Protein AF-A0A6V8ELA1-F1 (afdb_monomer_lite)

Radius of gyration: 17.24 Å; chains: 1; bounding box: 38×27×51 Å

pLDDT: mean 74.1, std 7.96, range [46.41, 86.0]

Sequence (121 aa):
MAMDTKDMMNEMGAAFAVTWLVMGYTVWTGEAMASETALVGIGMSGIMGVAALGVAWMAFAGAHILPPVTFMHMMTGELDDTDAWMANGLKLAMQIVGGLLALLMMAELNDNGVTYSESMG

Secondary structure (DSSP, 8-state):
----HHHHHHHHHHHHHHHHHHH-EEEESSSTTTS-EEEES--TTSHHHHHHHHHHHHHSTT---SHHHHHHHHHHS-TT-HHHHHHHHHHHHHHHHHHHHHHHHHHHS-TT--BHHHHT-

Structure (mmCIF, N/CA/C/O backbone):
data_AF-A0A6V8ELA1-F1
#
_entry.id   AF-A0A6V8ELA1-F1
#
loop_
_atom_site.group_PDB
_atom_site.id
_atom_site.type_symbol
_atom_site.label_atom_id
_atom_site.label_alt_id
_atom_site.label_comp_id
_atom_site.label_asym_id
_atom_site.label_entity_id
_atom_site.label_seq_id
_atom_site.pdbx_PDB_ins_code
_atom_site.Cartn_x
_atom_site.Cartn_y
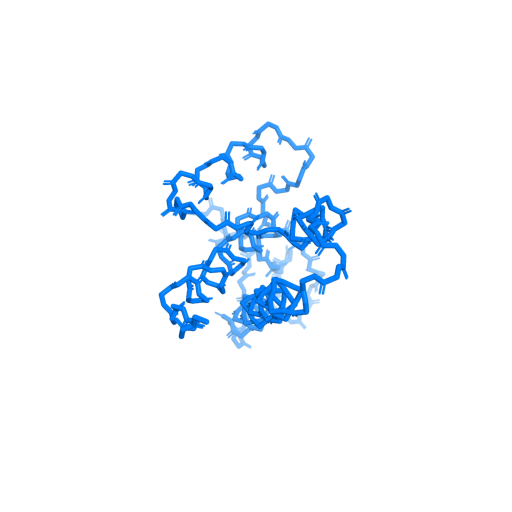_atom_site.Cartn_z
_atom_site.occupancy
_atom_site.B_iso_or_equiv
_atom_site.auth_seq_id
_atom_site.auth_comp_id
_atom_site.auth_asym_id
_atom_site.auth_atom_id
_atom_site.pdbx_PDB_model_num
ATOM 1 N N . MET A 1 1 ? -22.417 2.541 14.926 1.00 46.41 1 MET A N 1
ATOM 2 C CA . MET A 1 1 ? -22.237 3.749 14.077 1.00 46.41 1 MET A CA 1
ATOM 3 C C . MET A 1 1 ? -22.321 3.296 12.622 1.00 46.41 1 MET A C 1
ATOM 5 O O . MET A 1 1 ? -21.753 2.254 12.327 1.00 46.41 1 MET A O 1
ATOM 9 N N . ALA A 1 2 ? -23.072 3.966 11.739 1.00 51.06 2 ALA A N 1
ATOM 10 C CA . ALA A 1 2 ? -23.127 3.559 10.331 1.00 51.06 2 ALA A CA 1
ATOM 11 C C . ALA A 1 2 ? -21.745 3.790 9.709 1.00 51.06 2 ALA A C 1
ATOM 13 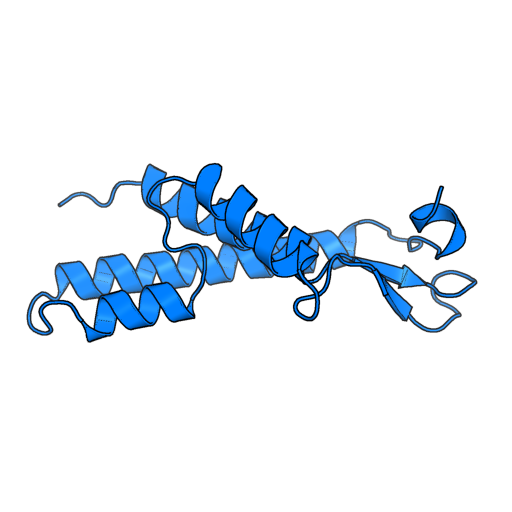O O . ALA A 1 2 ? -21.304 4.925 9.575 1.00 51.06 2 ALA A O 1
ATOM 14 N N . MET A 1 3 ? -21.049 2.696 9.440 1.00 60.97 3 MET A N 1
ATOM 15 C CA . MET A 1 3 ? -19.732 2.630 8.823 1.00 60.97 3 MET A CA 1
ATOM 16 C C . MET A 1 3 ? -19.630 3.573 7.617 1.00 60.97 3 MET A C 1
ATOM 18 O O . MET A 1 3 ? -20.377 3.421 6.648 1.00 60.97 3 MET A O 1
ATOM 22 N N . ASP A 1 4 ? -18.740 4.566 7.699 1.00 72.06 4 ASP A N 1
ATOM 23 C CA . ASP A 1 4 ? -18.596 5.576 6.654 1.00 72.06 4 ASP A CA 1
ATOM 24 C C . ASP A 1 4 ? -17.975 4.926 5.414 1.00 72.06 4 ASP A C 1
ATOM 26 O O . ASP A 1 4 ? -16.802 4.554 5.378 1.00 72.06 4 ASP A O 1
ATOM 30 N N . THR A 1 5 ? -18.790 4.756 4.377 1.00 72.31 5 THR A N 1
ATOM 31 C CA . THR A 1 5 ? -18.378 4.182 3.092 1.00 72.31 5 THR A CA 1
ATOM 32 C C . THR A 1 5 ? -17.197 4.942 2.477 1.00 72.31 5 THR A C 1
ATOM 34 O O . THR A 1 5 ? -16.419 4.350 1.728 1.00 72.31 5 THR A O 1
ATOM 37 N N . LYS A 1 6 ? -17.011 6.227 2.817 1.00 76.38 6 LYS A N 1
ATOM 38 C CA . LYS A 1 6 ? -15.846 7.002 2.367 1.00 76.38 6 LYS A CA 1
ATOM 39 C C . LYS A 1 6 ? -14.539 6.474 2.948 1.00 76.38 6 LYS A C 1
ATOM 41 O O . LYS A 1 6 ? -13.563 6.365 2.212 1.00 76.38 6 LYS A O 1
ATOM 46 N N . ASP A 1 7 ? -14.532 6.083 4.218 1.00 77.56 7 ASP A N 1
ATOM 47 C CA . ASP A 1 7 ? -13.338 5.536 4.862 1.00 77.56 7 ASP A CA 1
ATOM 48 C C . ASP A 1 7 ? -12.946 4.207 4.215 1.00 77.56 7 ASP A C 1
ATOM 50 O O . ASP A 1 7 ? -11.782 3.983 3.900 1.00 77.56 7 ASP A O 1
ATOM 54 N N . MET A 1 8 ? -13.928 3.356 3.909 1.00 79.12 8 MET A N 1
ATOM 55 C CA . MET A 1 8 ? -13.690 2.095 3.199 1.00 79.12 8 MET A CA 1
ATOM 56 C C . MET A 1 8 ? -13.099 2.301 1.800 1.00 79.12 8 MET A C 1
ATOM 58 O O . MET A 1 8 ? -12.179 1.585 1.401 1.00 79.12 8 MET A O 1
ATOM 62 N N . MET A 1 9 ? -13.622 3.276 1.054 1.00 80.69 9 MET A N 1
ATOM 63 C CA . MET A 1 9 ? -13.107 3.610 -0.274 1.00 80.69 9 MET A CA 1
ATOM 64 C C . MET A 1 9 ? -11.683 4.163 -0.206 1.00 80.69 9 MET A C 1
ATOM 66 O O . MET A 1 9 ? -10.864 3.828 -1.062 1.00 80.69 9 MET A O 1
ATOM 70 N N . ASN A 1 10 ? -11.374 4.952 0.824 1.00 84.94 10 ASN A N 1
ATOM 71 C CA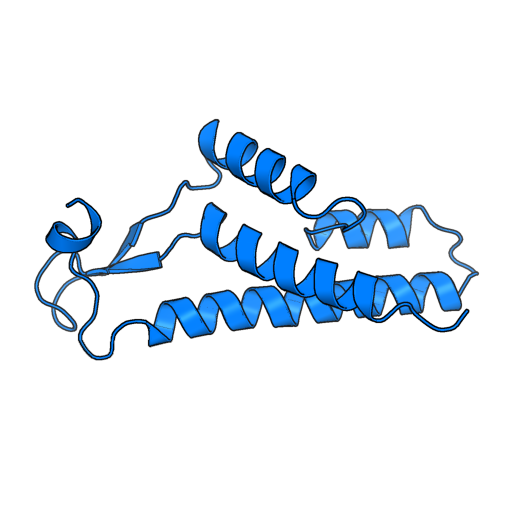 . ASN A 1 10 ? -10.025 5.454 1.051 1.00 84.94 10 ASN A CA 1
ATOM 72 C C . ASN A 1 10 ? -9.044 4.315 1.363 1.00 84.94 10 ASN A C 1
ATOM 74 O O . ASN A 1 10 ? -7.957 4.302 0.797 1.00 84.94 10 ASN A O 1
ATOM 78 N N . GLU A 1 11 ? -9.423 3.322 2.175 1.00 83.31 11 GLU A N 1
ATOM 79 C CA . GLU A 1 11 ? -8.570 2.152 2.449 1.00 83.31 11 GLU A CA 1
ATOM 80 C C . GLU A 1 11 ? -8.311 1.304 1.194 1.00 83.31 11 GLU A C 1
ATOM 82 O O . GLU A 1 11 ? -7.185 0.864 0.961 1.00 83.31 11 GLU A O 1
ATOM 87 N N . MET A 1 12 ? -9.336 1.105 0.358 1.00 83.88 12 MET A N 1
ATOM 88 C CA . MET A 1 12 ? -9.211 0.365 -0.902 1.00 83.88 12 MET A CA 1
ATOM 89 C C . MET A 1 12 ? -8.317 1.102 -1.910 1.00 83.88 12 MET A C 1
ATOM 91 O O . MET A 1 12 ? -7.397 0.508 -2.473 1.00 83.88 12 MET A O 1
ATOM 95 N N . GLY A 1 13 ? -8.564 2.396 -2.132 1.00 82.31 13 GLY A N 1
ATOM 96 C CA . GLY A 1 13 ? -7.796 3.212 -3.075 1.00 82.31 13 GLY A CA 1
ATOM 97 C C . GLY A 1 13 ? -6.351 3.434 -2.627 1.00 82.31 13 GLY A C 1
ATOM 98 O O . GLY A 1 13 ? -5.436 3.406 -3.451 1.00 82.31 13 GLY A O 1
ATOM 99 N N . ALA A 1 14 ? -6.129 3.580 -1.320 1.00 82.06 14 ALA A N 1
ATOM 100 C CA . ALA A 1 14 ? -4.791 3.702 -0.766 1.00 82.06 14 ALA A CA 1
ATOM 101 C C . ALA A 1 14 ? -4.000 2.401 -0.895 1.00 82.06 14 ALA A C 1
ATOM 103 O O . ALA A 1 14 ? -2.854 2.442 -1.335 1.00 82.06 14 ALA A O 1
ATOM 104 N N . ALA A 1 15 ? -4.607 1.251 -0.581 1.00 82.56 15 ALA A N 1
ATOM 105 C CA . ALA A 1 15 ? -3.954 -0.043 -0.763 1.00 82.56 15 ALA A CA 1
ATOM 106 C C . ALA A 1 15 ? -3.610 -0.291 -2.237 1.00 82.56 15 ALA A C 1
ATOM 108 O O . ALA A 1 15 ? -2.496 -0.708 -2.538 1.00 82.56 15 ALA A O 1
ATOM 109 N N . PHE A 1 16 ? -4.515 0.058 -3.155 1.00 84.00 16 PHE A N 1
ATOM 110 C CA . PHE A 1 16 ? -4.262 -0.003 -4.593 1.00 84.00 16 PHE A CA 1
ATOM 111 C C . PHE A 1 16 ? -3.047 0.847 -5.002 1.00 84.00 16 PHE A C 1
ATOM 113 O O . PHE A 1 16 ? -2.112 0.353 -5.636 1.00 84.00 16 PHE A O 1
ATOM 120 N N . ALA A 1 17 ? -3.029 2.121 -4.597 1.00 81.19 17 ALA A N 1
ATOM 121 C CA . ALA A 1 17 ? -1.952 3.048 -4.931 1.00 81.19 17 ALA A CA 1
ATOM 122 C C . ALA A 1 17 ? -0.611 2.620 -4.316 1.00 81.19 17 ALA A C 1
ATOM 124 O O . ALA A 1 17 ? 0.417 2.675 -4.986 1.00 81.19 17 ALA A O 1
ATOM 125 N N . VAL A 1 18 ? -0.614 2.156 -3.063 1.00 79.38 18 VAL A N 1
ATOM 126 C CA . VAL A 1 18 ? 0.584 1.653 -2.378 1.00 79.38 18 VAL A CA 1
ATOM 127 C C . VAL A 1 18 ? 1.114 0.403 -3.069 1.00 79.38 18 VAL A C 1
ATOM 129 O O . VAL A 1 18 ? 2.313 0.335 -3.332 1.00 79.38 18 VAL A O 1
ATOM 132 N N . THR A 1 19 ? 0.252 -0.554 -3.423 1.00 77.06 19 THR A N 1
ATOM 133 C CA . THR A 1 19 ? 0.664 -1.741 -4.182 1.00 77.06 19 THR A CA 1
ATOM 134 C C . THR A 1 19 ? 1.321 -1.338 -5.500 1.00 77.06 19 THR A C 1
ATOM 136 O O . THR A 1 19 ? 2.380 -1.869 -5.826 1.00 77.06 19 THR A O 1
ATOM 139 N N . TRP A 1 20 ? 0.785 -0.339 -6.205 1.00 74.50 20 TRP A N 1
ATOM 140 C CA . TRP A 1 20 ? 1.366 0.134 -7.463 1.00 74.50 20 TRP A CA 1
ATOM 141 C C . TRP A 1 20 ? 2.674 0.896 -7.319 1.00 74.50 20 TRP A C 1
ATOM 143 O O . TRP A 1 20 ? 3.628 0.624 -8.044 1.00 74.50 20 TRP A O 1
ATOM 153 N N . LEU A 1 21 ? 2.762 1.794 -6.347 1.00 74.69 21 LEU A N 1
ATOM 154 C CA . LEU A 1 21 ? 3.982 2.551 -6.089 1.00 74.69 21 LEU A CA 1
ATOM 155 C C . LEU A 1 21 ? 5.124 1.648 -5.606 1.00 74.69 21 LEU A C 1
ATOM 157 O O . LEU A 1 21 ? 6.277 1.851 -5.986 1.00 74.69 21 LEU A O 1
ATOM 161 N N . VAL A 1 22 ? 4.810 0.657 -4.770 1.00 71.69 22 VAL A N 1
ATOM 162 C CA . VAL A 1 22 ? 5.808 -0.184 -4.105 1.00 71.69 22 VAL A CA 1
ATOM 163 C C . VAL A 1 22 ? 6.235 -1.370 -4.963 1.00 71.69 22 VAL A C 1
ATOM 165 O O . VAL A 1 22 ? 7.437 -1.575 -5.145 1.00 71.69 22 VAL A O 1
ATOM 168 N N . MET A 1 23 ? 5.277 -2.153 -5.466 1.00 68.38 23 MET A N 1
ATOM 169 C CA . MET A 1 23 ? 5.586 -3.336 -6.272 1.00 68.38 23 MET A CA 1
ATOM 170 C C . MET A 1 23 ? 5.915 -2.953 -7.713 1.00 68.38 23 MET A C 1
ATOM 172 O O . MET A 1 23 ? 6.713 -3.632 -8.347 1.00 68.38 23 MET A O 1
ATOM 176 N N . GLY A 1 24 ? 5.384 -1.837 -8.216 1.00 67.06 24 GLY A N 1
ATOM 177 C CA . GLY A 1 24 ? 5.557 -1.471 -9.615 1.00 67.06 24 GLY A CA 1
ATOM 178 C C . GLY A 1 24 ? 4.817 -2.423 -10.548 1.00 67.06 24 GLY A C 1
ATOM 179 O O . GLY A 1 24 ? 3.832 -3.037 -10.153 1.00 67.06 24 GLY A O 1
ATOM 180 N N . TYR A 1 25 ? 5.273 -2.533 -11.789 1.00 65.56 25 TYR A N 1
ATOM 181 C CA . TYR A 1 25 ? 4.700 -3.423 -12.797 1.00 65.56 25 TYR A CA 1
ATOM 182 C C . TYR A 1 25 ? 5.774 -4.356 -13.358 1.00 65.56 25 TYR A C 1
ATOM 184 O O . TYR A 1 25 ? 6.966 -4.042 -13.359 1.00 65.56 25 TYR A O 1
ATOM 192 N N . THR A 1 26 ? 5.362 -5.540 -13.803 1.00 65.31 26 THR A N 1
ATOM 193 C CA . THR A 1 26 ? 6.261 -6.501 -14.449 1.00 65.31 26 THR A CA 1
ATOM 194 C C . THR A 1 26 ? 6.426 -6.154 -15.922 1.00 65.31 26 THR A C 1
ATOM 196 O O . THR A 1 26 ? 5.436 -5.967 -16.628 1.00 65.31 26 THR A O 1
ATOM 199 N N . VAL A 1 27 ? 7.670 -6.106 -16.387 1.00 73.69 27 VAL A N 1
ATOM 200 C CA . VAL A 1 27 ? 8.036 -5.854 -17.786 1.00 73.69 27 VAL A CA 1
ATOM 201 C C . VAL A 1 27 ? 8.808 -7.030 -18.354 1.00 73.69 27 VAL A C 1
ATOM 203 O O . VAL A 1 27 ? 9.505 -7.735 -17.626 1.00 73.69 27 VAL A O 1
ATOM 206 N N . TRP A 1 28 ? 8.732 -7.223 -19.663 1.00 79.50 28 TRP A N 1
ATOM 207 C CA . TRP A 1 28 ? 9.551 -8.203 -20.369 1.00 79.50 28 TRP A CA 1
ATOM 208 C C . TRP A 1 28 ? 10.956 -7.641 -20.594 1.00 79.50 28 TRP A C 1
ATOM 210 O O . TRP A 1 28 ? 11.116 -6.499 -21.028 1.00 79.50 28 TRP A O 1
ATOM 220 N N . THR A 1 29 ? 11.992 -8.427 -20.298 1.00 82.38 29 THR A N 1
ATOM 221 C CA . THR A 1 29 ? 13.398 -8.032 -20.511 1.00 82.38 29 THR A CA 1
ATOM 222 C C . THR A 1 29 ? 13.799 -8.009 -21.990 1.00 82.38 29 THR A C 1
ATOM 224 O O . THR A 1 29 ? 14.842 -7.454 -22.333 1.00 82.38 29 THR A O 1
ATOM 227 N N . GLY A 1 30 ? 12.969 -8.581 -22.863 1.00 79.62 30 GLY A N 1
ATOM 228 C CA . GLY A 1 30 ? 13.134 -8.624 -24.310 1.00 79.62 30 GLY A CA 1
ATOM 229 C C . GLY A 1 30 ? 11.782 -8.756 -25.011 1.00 79.62 30 GLY A C 1
ATOM 230 O O . GLY A 1 30 ? 10.850 -8.019 -24.698 1.00 79.62 30 GLY A O 1
ATOM 231 N N . GLU A 1 31 ? 11.678 -9.678 -25.973 1.00 80.25 31 GLU A N 1
ATOM 232 C CA . GLU A 1 31 ? 10.431 -9.917 -26.706 1.00 80.25 31 GLU A CA 1
ATOM 233 C C . GLU A 1 31 ? 9.300 -10.356 -25.770 1.00 80.25 31 GLU A C 1
ATOM 235 O O . GLU A 1 31 ? 9.446 -11.273 -24.953 1.00 80.25 31 GLU A O 1
ATOM 240 N N . ALA A 1 32 ? 8.152 -9.699 -25.909 1.00 79.94 32 ALA A N 1
ATOM 241 C CA . ALA A 1 32 ? 7.001 -9.980 -25.080 1.00 79.94 32 ALA A CA 1
ATOM 242 C C . ALA A 1 32 ? 6.534 -11.431 -25.201 1.00 79.94 32 ALA A C 1
ATOM 244 O O . ALA A 1 32 ? 6.505 -12.000 -26.291 1.00 79.94 32 ALA A O 1
ATOM 245 N N . MET A 1 33 ? 6.146 -12.017 -24.065 1.00 74.94 33 MET A N 1
ATOM 246 C CA . MET A 1 33 ? 5.682 -13.407 -23.960 1.00 74.94 33 MET A CA 1
ATOM 247 C C . MET A 1 33 ? 6.731 -14.463 -24.367 1.00 74.94 33 MET A C 1
ATOM 249 O O . MET A 1 33 ? 6.404 -15.648 -24.437 1.00 74.94 33 MET A O 1
ATOM 253 N N . ALA A 1 34 ? 7.984 -14.057 -24.610 1.00 79.69 34 ALA A N 1
ATOM 254 C CA . ALA A 1 34 ? 9.084 -14.930 -25.026 1.00 79.69 34 ALA A CA 1
ATOM 255 C C . ALA A 1 34 ? 10.368 -14.757 -24.189 1.00 79.69 34 ALA A C 1
ATOM 257 O O . ALA A 1 34 ? 11.203 -15.662 -24.168 1.00 79.69 34 ALA A O 1
ATOM 258 N N . SER A 1 35 ? 10.540 -13.626 -23.496 1.00 80.31 35 SER A N 1
ATOM 259 C CA . SER A 1 35 ? 11.691 -13.359 -22.623 1.00 80.31 35 SER A CA 1
ATOM 260 C C . SER A 1 35 ? 11.389 -13.603 -21.141 1.00 80.31 35 SER A C 1
ATOM 262 O O . SER A 1 35 ? 10.274 -13.924 -20.758 1.00 80.31 35 SER A O 1
ATOM 264 N N . GLU A 1 36 ? 12.374 -13.406 -20.265 1.00 81.94 36 GLU A N 1
ATOM 265 C CA . GLU A 1 36 ? 12.119 -13.332 -18.822 1.00 81.94 36 GLU A CA 1
ATOM 266 C C . GLU A 1 36 ? 11.390 -12.024 -18.461 1.00 81.94 36 GLU A C 1
ATOM 268 O O . GLU A 1 36 ? 11.394 -11.056 -19.231 1.00 81.94 36 GLU A O 1
ATOM 273 N N . THR A 1 37 ? 10.769 -11.985 -17.281 1.00 74.00 37 THR A N 1
ATOM 274 C CA . THR A 1 37 ? 10.117 -10.787 -16.735 1.00 74.00 37 THR A CA 1
ATOM 275 C C . THR A 1 37 ? 10.964 -10.158 -15.630 1.00 74.00 37 THR A C 1
ATOM 277 O O . THR A 1 37 ? 11.450 -10.868 -14.751 1.00 74.00 37 THR A O 1
ATOM 280 N N . ALA A 1 38 ? 11.079 -8.832 -15.619 1.00 71.88 38 ALA A N 1
ATOM 281 C CA . ALA A 1 38 ? 11.676 -8.048 -14.542 1.00 71.88 38 ALA A CA 1
ATOM 282 C C . ALA A 1 38 ? 10.616 -7.173 -13.856 1.00 71.88 38 ALA A C 1
ATOM 284 O O . ALA A 1 38 ? 9.682 -6.694 -14.493 1.00 71.88 38 ALA A O 1
ATOM 285 N N . LEU A 1 39 ? 10.759 -6.949 -12.550 1.00 70.94 39 LEU A N 1
ATOM 286 C CA . LEU A 1 39 ? 9.894 -6.041 -11.798 1.00 70.94 39 LEU A CA 1
ATOM 287 C C . LEU A 1 39 ? 10.444 -4.611 -11.895 1.00 70.94 39 LEU A C 1
ATOM 289 O O . LEU A 1 39 ? 11.562 -4.357 -11.446 1.00 70.94 39 LEU A O 1
ATOM 293 N N . VAL A 1 40 ? 9.665 -3.684 -12.454 1.00 71.88 40 VAL A N 1
ATOM 294 C CA . VAL A 1 40 ? 9.993 -2.253 -12.508 1.00 71.88 40 VAL A CA 1
ATOM 295 C C . VAL A 1 40 ? 9.077 -1.513 -11.544 1.00 71.88 40 VAL A C 1
ATOM 297 O O . VAL A 1 40 ? 7.900 -1.287 -11.811 1.00 71.88 40 VAL A O 1
ATOM 300 N N . GLY A 1 41 ? 9.635 -1.132 -10.399 1.00 70.44 41 GLY A N 1
ATOM 301 C CA . GLY A 1 41 ? 8.954 -0.390 -9.345 1.00 70.44 41 GLY A CA 1
ATOM 302 C C . GLY A 1 41 ? 9.944 0.408 -8.511 1.00 70.44 41 GLY A C 1
ATOM 303 O O . GLY A 1 41 ? 11.157 0.248 -8.645 1.00 70.44 41 GLY A O 1
ATOM 304 N N . ILE A 1 42 ? 9.429 1.261 -7.624 1.00 69.88 42 ILE A N 1
ATOM 305 C CA . ILE A 1 42 ? 10.275 2.033 -6.704 1.00 69.88 42 ILE A CA 1
ATOM 306 C C . ILE A 1 42 ? 11.019 1.089 -5.740 1.00 69.88 42 ILE A C 1
ATOM 308 O O . ILE A 1 42 ? 12.132 1.394 -5.306 1.00 69.88 42 ILE A O 1
ATOM 312 N N . GLY A 1 43 ? 10.424 -0.078 -5.456 1.00 63.38 43 GLY A N 1
ATOM 313 C CA . GLY A 1 43 ? 10.965 -1.094 -4.564 1.00 63.38 43 GLY A CA 1
ATOM 314 C C . GLY A 1 43 ? 10.930 -0.654 -3.097 1.00 63.38 43 GLY A C 1
ATOM 315 O O . GLY A 1 43 ? 11.089 0.518 -2.759 1.00 63.38 43 GLY A O 1
ATOM 316 N N . MET A 1 44 ? 10.745 -1.603 -2.174 1.00 63.62 44 MET A N 1
ATOM 317 C CA . MET A 1 44 ? 10.740 -1.287 -0.733 1.00 63.62 44 MET A CA 1
ATOM 318 C C . MET A 1 44 ? 12.133 -1.001 -0.152 1.00 63.62 44 MET A C 1
ATOM 320 O O . MET A 1 44 ? 12.237 -0.525 0.974 1.00 63.62 44 MET A O 1
ATOM 324 N N . SER A 1 45 ? 13.211 -1.320 -0.873 1.00 61.84 45 SER A N 1
ATOM 325 C CA . SER A 1 45 ? 14.577 -1.326 -0.330 1.00 61.84 45 SER A CA 1
ATOM 326 C C . SER A 1 45 ? 15.273 0.040 -0.328 1.00 61.84 45 SER A C 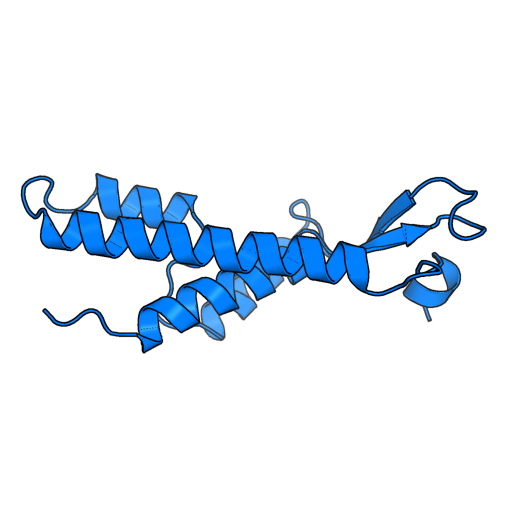1
ATOM 328 O O . SER A 1 45 ? 16.380 0.148 0.196 1.00 61.84 45 SER A O 1
ATOM 330 N N . GLY A 1 46 ? 14.666 1.075 -0.919 1.00 66.50 46 GLY A N 1
ATOM 331 C CA . GLY A 1 46 ? 15.266 2.404 -1.067 1.00 66.50 46 GLY A CA 1
ATOM 332 C C . GLY A 1 46 ? 14.498 3.517 -0.354 1.00 66.50 46 GLY A C 1
ATOM 333 O O . GLY A 1 46 ? 13.309 3.397 -0.066 1.00 66.50 46 GLY A O 1
ATOM 334 N N . ILE A 1 47 ? 15.167 4.659 -0.145 1.00 74.94 47 ILE A N 1
ATOM 335 C CA . ILE A 1 47 ? 14.550 5.882 0.408 1.00 74.94 47 ILE A CA 1
ATOM 336 C C . ILE A 1 47 ? 13.327 6.333 -0.402 1.00 74.94 47 ILE A C 1
ATOM 338 O O . ILE A 1 47 ? 12.376 6.877 0.152 1.00 74.94 47 ILE A O 1
ATOM 342 N N . MET A 1 48 ? 13.324 6.043 -1.705 1.00 70.56 48 MET A N 1
ATOM 343 C CA . MET A 1 48 ? 12.207 6.347 -2.590 1.00 70.56 48 MET A CA 1
ATOM 344 C C . MET A 1 48 ? 10.956 5.528 -2.253 1.00 70.56 48 MET A C 1
ATOM 346 O O . MET A 1 48 ? 9.858 6.065 -2.354 1.00 70.56 48 MET A O 1
ATOM 350 N N . GLY A 1 49 ? 11.095 4.281 -1.786 1.00 71.38 49 GLY A N 1
ATOM 351 C CA . GLY A 1 49 ? 9.959 3.467 -1.340 1.00 71.38 49 GLY A CA 1
ATOM 352 C C . GLY A 1 49 ? 9.301 4.061 -0.095 1.00 71.38 49 GLY A C 1
ATOM 353 O O . GLY A 1 49 ? 8.080 4.161 -0.014 1.00 71.38 49 GLY A O 1
ATOM 354 N N . VAL A 1 50 ? 10.115 4.567 0.836 1.00 71.69 50 VAL A N 1
ATOM 355 C CA . VAL A 1 50 ? 9.634 5.279 2.031 1.00 71.69 50 VAL A CA 1
ATOM 356 C C . VAL A 1 50 ? 8.976 6.610 1.657 1.00 71.69 50 VAL A C 1
ATOM 358 O O . VAL A 1 50 ? 7.914 6.936 2.183 1.00 71.69 50 VAL A O 1
ATOM 361 N N . ALA A 1 51 ? 9.561 7.365 0.723 1.00 76.00 51 ALA A N 1
ATOM 362 C CA . ALA A 1 51 ? 8.979 8.615 0.239 1.00 76.00 51 ALA A CA 1
ATOM 363 C C . ALA A 1 51 ? 7.633 8.385 -0.471 1.00 76.00 51 ALA A C 1
ATOM 365 O O . ALA A 1 51 ? 6.685 9.127 -0.226 1.00 76.00 51 ALA A O 1
ATOM 366 N N . ALA A 1 52 ? 7.521 7.336 -1.291 1.00 74.06 52 ALA A N 1
ATOM 367 C CA . ALA A 1 52 ? 6.280 6.969 -1.970 1.00 74.06 52 A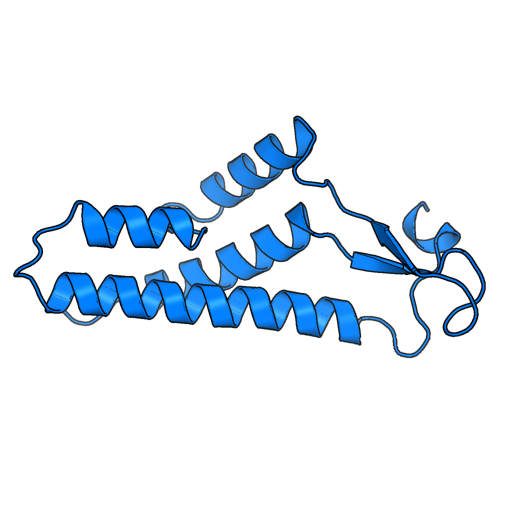LA A CA 1
ATOM 368 C C . ALA A 1 52 ? 5.176 6.567 -0.979 1.00 74.06 52 ALA A C 1
ATOM 370 O O . ALA A 1 52 ? 4.039 7.017 -1.115 1.00 74.06 52 ALA A O 1
ATOM 371 N N . LEU A 1 53 ? 5.523 5.800 0.061 1.00 77.69 53 LEU A N 1
ATOM 372 C CA . LEU A 1 53 ? 4.614 5.492 1.167 1.00 77.69 53 LEU A CA 1
ATOM 373 C C . LEU A 1 53 ? 4.184 6.758 1.920 1.00 77.69 53 LEU A C 1
ATOM 375 O O . LEU A 1 53 ? 3.007 6.909 2.237 1.00 77.69 53 LEU A O 1
ATOM 379 N N . GLY A 1 54 ? 5.109 7.691 2.157 1.00 75.88 54 GLY A N 1
ATOM 380 C CA . GLY A 1 54 ? 4.808 8.982 2.777 1.00 75.88 54 GLY A CA 1
ATOM 381 C C . GLY A 1 54 ? 3.846 9.830 1.942 1.00 75.88 54 GLY A C 1
ATOM 382 O O . GLY A 1 54 ? 2.878 10.359 2.477 1.00 75.88 54 GLY A O 1
ATOM 383 N N . VAL A 1 55 ? 4.054 9.919 0.626 1.00 75.81 55 VAL A N 1
ATOM 384 C CA . VAL A 1 55 ? 3.146 10.641 -0.284 1.00 75.81 55 VAL A CA 1
ATOM 385 C C . VAL A 1 55 ? 1.771 9.975 -0.335 1.00 75.81 55 VAL A C 1
ATOM 387 O O . VAL A 1 55 ? 0.764 10.677 -0.256 1.00 75.81 55 VAL A O 1
ATOM 390 N N . ALA A 1 56 ? 1.713 8.641 -0.403 1.00 77.19 56 ALA A N 1
ATOM 391 C CA . ALA A 1 56 ? 0.451 7.908 -0.334 1.00 77.19 56 ALA A CA 1
ATOM 392 C C . ALA A 1 56 ? -0.292 8.208 0.980 1.00 77.19 56 ALA A C 1
ATOM 394 O O . ALA A 1 56 ? -1.483 8.506 0.962 1.00 77.19 56 ALA A O 1
ATOM 395 N N . TRP A 1 57 ? 0.419 8.242 2.108 1.00 77.06 57 TRP A N 1
ATOM 396 C CA . TRP A 1 57 ? -0.169 8.592 3.402 1.00 77.06 57 TRP A CA 1
ATOM 397 C C . TRP A 1 57 ? -0.726 10.024 3.431 1.00 77.06 57 TRP A C 1
ATOM 399 O O . TRP A 1 57 ? -1.798 10.266 3.981 1.00 77.06 57 TRP A O 1
ATOM 409 N N . MET A 1 58 ? -0.031 10.979 2.808 1.00 77.75 58 MET A N 1
ATOM 410 C CA . MET A 1 58 ? -0.483 12.375 2.728 1.00 77.75 58 MET A CA 1
ATOM 411 C C . MET A 1 58 ? -1.678 12.557 1.779 1.00 77.75 58 MET A C 1
ATOM 413 O O . MET A 1 58 ? -2.486 13.460 1.987 1.00 77.75 58 MET A O 1
ATOM 417 N N . ALA A 1 59 ? -1.810 11.706 0.757 1.00 76.50 59 ALA A N 1
ATOM 418 C CA . ALA A 1 59 ? -2.939 11.718 -0.173 1.00 76.50 59 ALA A CA 1
ATOM 419 C C . ALA A 1 59 ? -4.214 11.088 0.421 1.00 76.50 59 ALA A C 1
ATOM 421 O O . ALA A 1 59 ? -5.317 11.518 0.086 1.00 76.50 59 ALA A O 1
ATOM 422 N N . PHE A 1 60 ? -4.073 10.112 1.326 1.00 74.38 60 PHE A N 1
ATOM 423 C CA . PHE A 1 60 ? -5.180 9.384 1.959 1.00 74.38 60 PHE A CA 1
ATOM 424 C C . PHE A 1 60 ? -5.239 9.643 3.471 1.00 74.38 60 PHE A C 1
ATOM 426 O O . PHE A 1 60 ? -5.132 8.728 4.290 1.00 74.38 60 PHE A O 1
ATOM 433 N N . ALA A 1 61 ? -5.401 10.914 3.852 1.00 68.00 61 ALA A N 1
ATOM 434 C CA . ALA A 1 61 ? -5.465 11.321 5.253 1.00 68.00 61 ALA A CA 1
ATOM 435 C C . ALA A 1 61 ? -6.566 10.555 6.021 1.00 68.00 61 ALA A C 1
ATOM 437 O O . ALA A 1 61 ? -7.746 10.659 5.695 1.00 68.00 61 ALA A O 1
ATOM 438 N N . GLY A 1 62 ? -6.165 9.804 7.054 1.00 64.12 62 GLY A N 1
ATOM 439 C CA . GLY A 1 62 ? -7.064 9.020 7.914 1.00 64.12 62 GLY A CA 1
ATOM 440 C C . GLY A 1 62 ? -7.188 7.531 7.564 1.00 64.12 62 GLY A C 1
ATOM 441 O O . GLY A 1 62 ? -7.801 6.791 8.333 1.00 64.12 62 GLY A O 1
ATOM 442 N N . ALA A 1 63 ? -6.588 7.072 6.461 1.00 70.50 63 ALA A N 1
ATOM 443 C CA . ALA A 1 63 ? -6.539 5.653 6.115 1.00 70.50 63 ALA A CA 1
ATOM 444 C C . ALA A 1 63 ? -5.348 4.941 6.788 1.00 70.50 63 ALA A C 1
ATOM 446 O O . ALA A 1 63 ? -4.284 5.527 6.994 1.00 70.50 63 ALA A O 1
ATOM 447 N N . HIS A 1 64 ? -5.517 3.663 7.122 1.00 72.56 64 HIS A N 1
ATOM 448 C CA . HIS A 1 64 ? -4.461 2.805 7.656 1.00 72.56 64 HIS A CA 1
ATOM 449 C C . HIS A 1 64 ? -3.500 2.345 6.557 1.00 72.56 64 HIS A C 1
ATOM 451 O O . HIS A 1 64 ? -2.339 2.078 6.866 1.00 72.56 64 HIS A O 1
ATOM 457 N N . ILE A 1 65 ? -3.981 2.262 5.307 1.00 76.31 65 ILE A N 1
ATOM 458 C CA . ILE A 1 65 ? -3.272 2.012 4.032 1.00 76.31 65 ILE A CA 1
ATOM 459 C C . ILE A 1 65 ? -2.486 0.689 3.920 1.00 76.31 65 ILE A C 1
ATOM 461 O O . ILE A 1 65 ? -2.230 0.205 2.819 1.00 76.31 65 ILE A O 1
ATOM 465 N N . LEU A 1 66 ? -2.106 0.094 5.049 1.00 80.38 66 LEU A N 1
ATOM 466 C CA . LEU A 1 66 ? -1.245 -1.066 5.192 1.00 80.38 66 LEU A CA 1
ATOM 467 C C . LEU A 1 66 ? -1.915 -2.081 6.132 1.00 80.38 66 LEU A C 1
ATOM 469 O O . LEU A 1 66 ? -2.229 -1.732 7.277 1.00 80.38 66 LEU A O 1
ATOM 473 N N . PRO A 1 67 ? -2.039 -3.361 5.726 1.00 78.62 67 PRO A N 1
ATOM 474 C CA . PRO A 1 67 ? -2.603 -4.401 6.586 1.00 78.62 67 PRO A CA 1
ATOM 475 C C . PRO A 1 67 ? -1.926 -4.503 7.964 1.00 78.62 67 PRO A C 1
ATOM 477 O O . PRO A 1 67 ? -2.647 -4.590 8.958 1.00 78.62 67 PRO A O 1
ATOM 480 N N . PRO A 1 68 ? -0.582 -4.409 8.090 1.00 81.50 68 PRO A N 1
ATOM 481 C CA . PRO A 1 68 ? 0.079 -4.397 9.398 1.00 81.50 68 PRO A CA 1
ATOM 482 C C . PRO A 1 68 ? -0.381 -3.264 10.324 1.00 81.50 68 PRO A C 1
ATOM 484 O O . PRO A 1 68 ? -0.524 -3.480 11.524 1.00 81.50 68 PRO A O 1
ATOM 487 N N . VAL A 1 69 ? -0.657 -2.074 9.782 1.00 81.88 69 VAL A N 1
ATOM 488 C CA . VAL A 1 69 ? -1.135 -0.923 10.566 1.00 81.88 69 VAL A CA 1
ATOM 489 C C . VAL A 1 69 ? -2.564 -1.170 11.048 1.00 81.88 69 VAL A C 1
ATOM 491 O O . VAL A 1 69 ? -2.884 -0.881 12.202 1.00 81.88 69 VAL A O 1
ATOM 494 N N . THR A 1 70 ? -3.408 -1.775 10.211 1.00 79.75 70 THR A N 1
ATOM 495 C CA . THR A 1 70 ? -4.768 -2.185 10.592 1.00 79.75 70 THR A CA 1
ATOM 496 C C . THR A 1 70 ? -4.758 -3.254 11.687 1.00 79.75 70 THR A C 1
ATOM 498 O O . THR A 1 70 ? -5.537 -3.160 12.634 1.00 79.75 70 THR A O 1
ATOM 501 N N . PHE A 1 71 ? -3.843 -4.228 11.621 1.00 78.00 71 PHE A N 1
ATOM 502 C CA . PHE A 1 71 ? -3.657 -5.210 12.695 1.00 78.00 71 PHE A CA 1
ATOM 503 C C . PHE A 1 71 ? -3.229 -4.561 14.010 1.00 78.00 71 PHE A C 1
ATOM 505 O O . PHE A 1 71 ? -3.773 -4.913 15.053 1.00 78.00 71 PHE A O 1
ATOM 512 N N . MET A 1 72 ? -2.321 -3.582 13.972 1.00 78.38 72 MET A N 1
ATOM 513 C CA . MET A 1 72 ? -1.931 -2.845 15.177 1.00 78.38 72 MET A CA 1
ATOM 514 C C . MET A 1 72 ? -3.133 -2.138 15.808 1.00 78.38 72 MET A C 1
ATOM 516 O O . MET A 1 72 ? -3.335 -2.283 17.005 1.00 78.38 72 MET A O 1
ATOM 520 N N . HIS A 1 73 ? -3.991 -1.491 15.014 1.00 74.56 73 HIS A N 1
ATOM 521 C CA . HIS A 1 73 ? -5.211 -0.854 15.525 1.00 74.56 73 HIS A CA 1
ATOM 522 C C . HIS A 1 73 ? -6.217 -1.851 16.125 1.00 74.56 73 HIS A C 1
ATOM 524 O O . HIS A 1 73 ? -6.879 -1.516 17.104 1.00 74.56 73 HIS A O 1
ATOM 530 N N . MET A 1 74 ? -6.313 -3.078 15.596 1.00 75.00 74 MET A N 1
ATOM 531 C CA . MET A 1 74 ? -7.125 -4.142 16.214 1.00 75.00 74 MET A CA 1
ATOM 532 C C . MET A 1 74 ? -6.524 -4.641 17.533 1.00 75.00 74 MET A C 1
ATOM 534 O O . MET A 1 74 ? -7.256 -4.934 18.471 1.00 75.00 74 MET A O 1
ATOM 538 N N . MET A 1 75 ? -5.195 -4.731 17.617 1.00 74.31 75 MET A N 1
ATOM 539 C CA . MET A 1 75 ? -4.494 -5.245 18.798 1.00 74.31 75 MET A CA 1
ATOM 540 C C . MET A 1 75 ? -4.357 -4.220 19.929 1.00 74.31 75 MET A C 1
ATOM 542 O O . MET A 1 75 ? -4.241 -4.616 21.086 1.00 74.31 75 MET A O 1
ATOM 546 N N . THR A 1 76 ? -4.334 -2.924 19.612 1.00 76.56 76 THR A N 1
ATOM 547 C CA . THR A 1 76 ? -4.213 -1.839 20.601 1.00 76.56 76 THR A CA 1
ATOM 548 C C . THR A 1 76 ? -5.551 -1.194 20.964 1.00 76.56 76 THR A C 1
ATOM 550 O O . THR A 1 76 ? -5.571 -0.303 21.809 1.00 76.56 76 THR A O 1
ATOM 553 N N . GLY A 1 77 ? -6.644 -1.590 20.307 1.00 69.06 77 GLY A N 1
ATOM 554 C CA . GLY A 1 77 ? -8.002 -1.148 20.627 1.00 69.06 77 GLY A CA 1
ATOM 555 C C . GLY A 1 77 ? -8.626 -1.917 21.795 1.00 69.06 77 GLY A C 1
ATOM 556 O O . GLY A 1 77 ? -8.081 -2.917 22.265 1.00 69.06 77 GLY A O 1
ATOM 557 N N . GLU A 1 78 ? -9.790 -1.455 22.252 1.00 73.06 78 GLU A N 1
ATOM 558 C CA . GLU A 1 78 ? -10.614 -2.172 23.231 1.00 73.06 78 GLU A CA 1
ATOM 559 C C . GLU A 1 78 ? -11.076 -3.512 22.628 1.00 73.06 78 GLU A C 1
ATOM 561 O O . GLU A 1 78 ? -11.755 -3.560 21.604 1.00 73.06 78 GLU A O 1
ATOM 566 N N . LEU A 1 79 ? -10.621 -4.622 23.219 1.00 62.59 79 LEU A N 1
ATOM 567 C CA . LEU A 1 79 ? -10.836 -5.983 22.697 1.00 62.59 79 LEU A CA 1
ATOM 568 C C . LEU A 1 79 ? -12.275 -6.483 22.877 1.00 62.59 79 LEU A C 1
ATOM 570 O O . LEU A 1 79 ? -12.674 -7.471 22.263 1.00 62.59 79 LEU A O 1
ATOM 574 N N . ASP A 1 80 ? -13.028 -5.837 23.756 1.00 71.38 80 ASP A N 1
ATOM 575 C CA . ASP A 1 80 ? -14.436 -6.082 24.046 1.00 71.38 80 ASP A CA 1
ATOM 576 C C . ASP A 1 80 ? -15.379 -5.250 23.162 1.00 71.38 80 ASP A C 1
ATOM 578 O O . ASP A 1 80 ? -16.561 -5.589 23.043 1.00 71.38 80 ASP A O 1
ATOM 582 N N . ASP A 1 81 ? -14.862 -4.236 22.461 1.00 77.50 81 ASP A N 1
ATOM 583 C CA . ASP A 1 81 ? -15.611 -3.488 21.456 1.00 77.50 81 ASP A CA 1
ATOM 584 C C . ASP A 1 81 ? -15.649 -4.256 20.123 1.00 77.50 81 ASP A C 1
ATOM 586 O O . ASP A 1 81 ? -14.813 -4.117 19.220 1.00 77.50 81 ASP A O 1
ATOM 590 N N . THR A 1 82 ? -16.675 -5.101 20.009 1.00 71.94 82 THR A N 1
ATOM 591 C CA . THR A 1 82 ? -16.941 -5.909 18.812 1.00 71.94 82 THR A CA 1
ATOM 592 C C . THR A 1 82 ? -17.164 -5.036 17.571 1.00 71.94 82 THR A C 1
ATOM 594 O O . THR A 1 82 ? -16.764 -5.437 16.477 1.00 71.94 82 THR A O 1
ATOM 597 N N . ASP A 1 83 ? -17.734 -3.835 17.719 1.00 73.81 83 ASP A N 1
ATOM 598 C CA . ASP A 1 83 ? -17.985 -2.925 16.596 1.00 73.81 83 ASP A CA 1
ATOM 599 C C . ASP A 1 83 ? -16.667 -2.347 16.051 1.00 73.81 83 ASP A C 1
ATOM 601 O O . ASP A 1 83 ? -16.483 -2.268 14.830 1.00 73.81 83 ASP A O 1
ATOM 605 N N . ALA A 1 84 ? -15.714 -2.013 16.929 1.00 71.69 84 ALA A N 1
ATOM 606 C CA . ALA A 1 84 ? -14.383 -1.542 16.538 1.00 71.69 84 ALA A CA 1
ATOM 607 C C . ALA A 1 84 ? -13.560 -2.631 15.825 1.00 71.69 84 ALA A C 1
ATOM 609 O O . ALA A 1 84 ? -12.893 -2.363 14.815 1.00 71.69 84 ALA A O 1
ATOM 610 N N . TRP A 1 85 ? -13.649 -3.877 16.298 1.00 77.19 85 TRP A N 1
ATOM 611 C CA . TRP A 1 85 ? -13.031 -5.034 15.641 1.00 77.19 85 TRP A CA 1
ATOM 612 C C . TRP A 1 85 ? -13.621 -5.294 14.254 1.00 77.19 85 TRP A C 1
ATOM 614 O O . TRP A 1 85 ? -12.877 -5.504 13.292 1.00 77.19 85 TRP A O 1
ATOM 624 N N . MET A 1 86 ? -14.947 -5.224 14.122 1.00 79.88 86 MET A N 1
ATOM 625 C CA . MET A 1 86 ? -15.625 -5.435 12.843 1.00 79.88 86 MET A CA 1
ATOM 626 C C . MET A 1 86 ? -15.300 -4.329 11.830 1.00 79.88 86 MET A C 1
ATOM 628 O O . MET A 1 86 ? -15.071 -4.616 10.652 1.00 79.88 86 MET A O 1
ATOM 632 N N . ALA A 1 87 ? -15.221 -3.074 12.282 1.00 80.19 87 ALA A N 1
ATOM 633 C CA . ALA A 1 87 ? -14.847 -1.946 11.436 1.00 80.19 87 ALA A CA 1
ATOM 634 C C . ALA A 1 87 ? -13.416 -2.091 10.891 1.00 80.19 87 ALA A C 1
ATOM 636 O O . ALA A 1 87 ? -13.200 -1.970 9.684 1.00 80.19 87 ALA A O 1
ATOM 637 N N . ASN A 1 88 ? -12.447 -2.420 11.748 1.00 80.75 88 ASN A N 1
ATOM 638 C CA . ASN A 1 88 ? -11.061 -2.631 11.326 1.00 80.75 88 ASN A CA 1
ATOM 639 C C . ASN A 1 88 ? -10.890 -3.893 10.462 1.00 80.75 88 ASN A C 1
ATOM 641 O O . ASN A 1 88 ? -10.132 -3.874 9.491 1.00 80.75 88 ASN A O 1
ATOM 645 N N . GLY A 1 89 ? -11.634 -4.964 10.751 1.00 80.06 89 GLY A N 1
ATOM 646 C CA . GLY A 1 89 ? -11.662 -6.166 9.917 1.00 80.06 89 GLY A CA 1
ATOM 647 C C . GLY A 1 89 ? -12.173 -5.886 8.501 1.00 80.06 89 GLY A C 1
ATOM 648 O O . GLY A 1 89 ? -11.615 -6.392 7.525 1.00 80.06 89 GLY A O 1
ATOM 649 N N . LEU A 1 90 ? -13.175 -5.016 8.354 1.00 83.06 90 LEU A N 1
ATOM 650 C CA . LEU A 1 90 ? -13.653 -4.625 7.031 1.00 83.06 90 LEU A CA 1
ATOM 651 C C . LEU A 1 90 ? -12.677 -3.699 6.295 1.00 83.06 90 LEU A C 1
ATOM 653 O O . LEU A 1 90 ? -12.504 -3.851 5.085 1.00 83.06 90 LEU A O 1
ATOM 657 N N . LYS A 1 91 ? -11.985 -2.793 7.001 1.00 83.56 91 LYS A N 1
ATOM 658 C CA . LYS A 1 91 ? -10.871 -2.027 6.413 1.00 83.56 91 LYS A CA 1
ATOM 659 C C . LYS A 1 91 ? -9.809 -2.964 5.837 1.00 83.56 91 LYS A C 1
ATOM 661 O O . LYS A 1 91 ? -9.350 -2.753 4.718 1.00 83.56 91 LYS A O 1
ATOM 666 N N . LEU A 1 92 ? -9.486 -4.047 6.548 1.00 84.38 92 LEU A N 1
ATOM 667 C CA . LEU A 1 92 ? -8.552 -5.065 6.071 1.00 84.38 92 LEU A CA 1
ATOM 668 C C . LEU A 1 92 ? -9.057 -5.764 4.797 1.00 84.38 92 LEU A C 1
ATOM 670 O O . LEU A 1 92 ? -8.299 -5.934 3.845 1.00 84.38 92 LEU A O 1
ATOM 674 N N . ALA A 1 93 ? -10.346 -6.112 4.740 1.00 84.38 93 ALA A N 1
ATOM 675 C CA . ALA A 1 93 ? -10.950 -6.680 3.535 1.00 84.38 93 ALA A CA 1
ATOM 676 C C . ALA A 1 93 ? -10.872 -5.713 2.339 1.00 84.38 93 ALA A C 1
ATOM 678 O O . ALA A 1 93 ? -10.551 -6.134 1.230 1.00 84.38 93 ALA A O 1
ATOM 679 N N . MET A 1 94 ? -11.099 -4.415 2.556 1.00 84.06 94 MET A N 1
ATOM 680 C CA . MET A 1 94 ? -10.983 -3.392 1.508 1.00 84.06 94 MET A CA 1
ATOM 681 C C . MET A 1 94 ? -9.543 -3.185 1.039 1.00 84.06 94 MET A C 1
ATOM 683 O O . MET A 1 94 ? -9.316 -3.020 -0.157 1.00 84.06 94 MET A O 1
ATOM 687 N N . GLN A 1 95 ? -8.565 -3.277 1.942 1.00 84.00 95 GLN A N 1
ATOM 688 C CA . GLN A 1 95 ? -7.146 -3.256 1.579 1.00 84.00 95 GLN A CA 1
ATOM 689 C C . GLN A 1 95 ? -6.764 -4.473 0.724 1.00 84.00 95 GLN A C 1
ATOM 691 O O . GLN A 1 95 ? -6.034 -4.329 -0.255 1.00 84.00 95 GLN A O 1
ATOM 696 N N . ILE A 1 96 ? -7.299 -5.660 1.039 1.00 84.44 96 ILE A N 1
ATOM 697 C CA . ILE A 1 96 ? -7.108 -6.868 0.221 1.00 84.44 96 ILE A CA 1
ATOM 698 C C . ILE A 1 96 ? -7.733 -6.678 -1.164 1.00 84.44 96 ILE A C 1
ATOM 700 O O . ILE A 1 96 ? -7.073 -6.951 -2.161 1.00 84.44 96 ILE A O 1
ATOM 704 N N . VAL A 1 97 ? -8.968 -6.173 -1.249 1.00 86.00 97 VAL A N 1
ATOM 705 C CA . VAL A 1 97 ? -9.633 -5.905 -2.536 1.00 86.00 97 VAL A CA 1
ATOM 706 C C . VAL A 1 97 ? -8.841 -4.888 -3.362 1.00 86.00 97 VAL A C 1
ATOM 708 O O . VAL A 1 97 ? -8.564 -5.147 -4.528 1.00 86.00 97 VAL A O 1
ATOM 711 N N . GLY A 1 98 ? -8.415 -3.773 -2.764 1.00 83.62 98 GLY A N 1
ATOM 712 C CA . GLY A 1 98 ? -7.626 -2.742 -3.443 1.00 83.62 98 GLY A CA 1
ATOM 713 C C . GLY A 1 98 ? -6.268 -3.247 -3.931 1.00 83.62 98 GLY A C 1
ATOM 714 O O . GLY A 1 98 ? -5.904 -3.025 -5.085 1.00 83.62 98 GLY A O 1
ATOM 715 N N . GLY A 1 99 ? -5.543 -3.987 -3.089 1.00 80.44 99 GLY A N 1
ATOM 716 C CA . GLY A 1 99 ? -4.259 -4.584 -3.457 1.00 80.44 99 GLY A CA 1
ATOM 717 C C . GLY A 1 99 ? -4.388 -5.669 -4.530 1.00 80.44 99 GLY A C 1
ATOM 718 O O . GLY A 1 99 ? -3.582 -5.716 -5.455 1.00 80.44 99 GLY A O 1
ATOM 719 N N . LEU A 1 100 ? -5.425 -6.511 -4.465 1.00 81.19 100 LEU A N 1
ATOM 720 C CA . LEU A 1 100 ? -5.693 -7.520 -5.495 1.00 81.19 100 LEU A CA 1
ATOM 721 C C . LEU A 1 100 ? -6.082 -6.880 -6.827 1.00 81.19 100 LEU A C 1
ATOM 723 O O . LEU A 1 100 ? -5.578 -7.305 -7.862 1.00 81.19 100 LEU A O 1
ATOM 727 N N . LEU A 1 101 ? -6.929 -5.848 -6.813 1.00 83.19 101 LEU A N 1
ATOM 728 C CA . LEU A 1 101 ? -7.272 -5.096 -8.020 1.00 83.19 101 LEU A CA 1
ATOM 729 C C . LEU A 1 101 ? -6.034 -4.440 -8.638 1.00 83.19 101 LEU A C 1
ATOM 731 O O . LEU A 1 101 ? -5.893 -4.469 -9.855 1.00 83.19 101 LEU A O 1
ATOM 735 N N . ALA A 1 102 ? -5.109 -3.916 -7.828 1.00 79.25 102 ALA A N 1
ATOM 736 C CA . ALA A 1 102 ? -3.841 -3.393 -8.334 1.00 79.25 102 ALA A CA 1
ATOM 737 C C . ALA A 1 102 ? -3.021 -4.478 -9.037 1.00 79.25 102 ALA A C 1
ATOM 739 O O . ALA A 1 102 ? -2.573 -4.264 -10.159 1.00 79.25 102 ALA A O 1
ATOM 740 N N . LEU A 1 103 ? -2.880 -5.657 -8.424 1.00 73.19 103 LEU A N 1
ATOM 741 C CA . LEU A 1 103 ? -2.149 -6.777 -9.024 1.00 73.19 103 LEU A CA 1
ATOM 742 C C . LEU A 1 103 ? -2.809 -7.289 -10.311 1.00 73.19 103 LEU A C 1
ATOM 744 O O . LEU A 1 103 ? -2.111 -7.573 -11.280 1.00 73.19 103 LEU A O 1
ATOM 748 N N . LEU A 1 104 ? -4.140 -7.382 -10.339 1.00 78.25 104 LEU A N 1
ATOM 749 C CA . LEU A 1 104 ? -4.881 -7.779 -11.537 1.00 78.25 104 LEU A CA 1
ATOM 750 C C . LEU A 1 104 ? -4.720 -6.745 -12.653 1.00 78.25 104 LEU A C 1
ATOM 752 O O . LEU A 1 104 ? -4.395 -7.116 -13.773 1.00 78.25 104 LEU A O 1
ATOM 756 N N . MET A 1 105 ? -4.853 -5.450 -12.353 1.00 76.56 105 MET A N 1
ATOM 757 C CA . MET A 1 105 ? -4.662 -4.397 -13.355 1.00 76.56 105 MET A CA 1
ATOM 758 C C . MET A 1 105 ? -3.221 -4.344 -13.870 1.00 76.56 105 MET A C 1
ATOM 760 O O . MET A 1 105 ? -3.011 -4.131 -15.058 1.00 76.56 105 MET A O 1
ATOM 764 N N . MET A 1 106 ? -2.222 -4.589 -13.019 1.00 69.38 106 MET A N 1
ATOM 765 C CA . MET A 1 106 ? -0.835 -4.752 -13.472 1.00 69.38 106 MET A CA 1
ATOM 766 C C . MET A 1 106 ? -0.662 -5.946 -14.409 1.00 69.38 106 MET A C 1
ATOM 768 O O . MET A 1 106 ? 0.120 -5.857 -15.350 1.00 69.38 106 MET A O 1
ATOM 772 N N . ALA A 1 107 ? -1.371 -7.048 -14.155 1.00 67.12 107 ALA A N 1
ATOM 773 C CA . ALA A 1 107 ? -1.330 -8.234 -15.001 1.00 67.12 107 ALA A CA 1
ATOM 774 C C . ALA A 1 107 ? -2.076 -8.033 -16.335 1.00 67.12 107 ALA A C 1
ATOM 776 O O . ALA A 1 107 ? -1.657 -8.579 -17.350 1.00 67.12 107 ALA A O 1
ATOM 777 N N . GLU A 1 108 ? -3.150 -7.237 -16.347 1.00 68.75 108 GLU A N 1
ATOM 778 C CA . GLU A 1 108 ? -4.000 -6.999 -17.524 1.00 68.75 108 GLU A CA 1
ATOM 779 C C . GLU A 1 108 ? -3.553 -5.814 -18.400 1.00 68.75 108 GLU A C 1
ATOM 781 O O . GLU A 1 108 ? -4.018 -5.680 -19.531 1.00 68.75 108 GLU A O 1
ATOM 786 N N . LEU A 1 109 ? -2.648 -4.949 -17.926 1.00 60.66 109 LEU A N 1
ATOM 787 C CA . LEU A 1 109 ? -2.261 -3.714 -18.624 1.00 60.66 109 LEU A CA 1
ATOM 788 C C . LEU A 1 109 ? -1.576 -3.910 -19.989 1.00 60.66 109 LEU A C 1
ATOM 790 O O . LEU A 1 109 ? -1.355 -2.910 -20.674 1.00 60.66 109 LEU A O 1
ATOM 794 N N . ASN A 1 110 ? -1.269 -5.136 -20.433 1.00 55.41 110 ASN A N 1
ATOM 795 C CA . ASN A 1 110 ? -0.863 -5.358 -21.820 1.00 55.41 110 ASN A CA 1
ATOM 796 C C . ASN A 1 110 ? -1.008 -6.826 -22.273 1.00 55.41 110 ASN A C 1
ATOM 798 O O . ASN A 1 110 ? -0.224 -7.681 -21.866 1.00 55.41 110 ASN A O 1
ATOM 802 N N . ASP A 1 111 ? -1.942 -7.088 -23.193 1.00 58.22 111 ASP A N 1
ATOM 803 C CA . ASP A 1 111 ? -2.142 -8.388 -23.872 1.00 58.22 111 ASP A CA 1
ATOM 804 C C . ASP A 1 111 ? -0.881 -8.843 -24.653 1.00 58.22 111 ASP A C 1
ATOM 806 O O . ASP A 1 111 ? -0.670 -10.028 -24.901 1.00 58.22 111 ASP A O 1
ATOM 810 N N . ASN A 1 112 ? -0.002 -7.887 -24.986 1.00 57.66 112 ASN A N 1
ATOM 811 C CA . ASN A 1 112 ? 1.305 -8.072 -25.614 1.00 57.66 112 ASN A CA 1
ATOM 812 C C . ASN A 1 112 ? 2.478 -7.654 -24.705 1.00 57.66 112 ASN A C 1
ATOM 814 O O . ASN A 1 112 ? 3.577 -7.503 -25.215 1.00 57.66 112 ASN A O 1
ATOM 818 N N . GLY A 1 113 ? 2.292 -7.434 -23.396 1.00 59.03 113 GLY A N 1
ATOM 819 C CA . GLY A 1 113 ? 3.365 -7.017 -22.480 1.00 59.03 113 GLY A CA 1
ATOM 820 C C . GLY A 1 113 ? 3.976 -5.618 -22.717 1.00 59.03 113 GLY A C 1
ATOM 821 O O . GLY A 1 113 ? 3.953 -5.078 -23.814 1.00 59.03 113 GLY A O 1
ATOM 822 N N . VAL A 1 114 ? 4.560 -5.012 -21.678 1.00 65.56 114 VAL A N 1
ATOM 823 C CA . VAL A 1 114 ? 5.431 -3.824 -21.822 1.00 65.56 114 VAL A CA 1
ATOM 824 C C . VAL A 1 114 ? 6.883 -4.298 -21.849 1.00 65.56 114 VAL A C 1
ATOM 826 O O . VAL A 1 114 ? 7.290 -5.060 -20.966 1.00 65.56 114 VAL A O 1
ATOM 829 N N . THR A 1 115 ? 7.663 -3.882 -22.849 1.00 74.25 115 THR A N 1
ATOM 830 C CA . THR A 1 115 ? 9.096 -4.212 -22.923 1.00 74.25 115 THR A CA 1
ATOM 831 C C . THR A 1 115 ? 9.931 -3.264 -22.059 1.00 74.25 115 THR A C 1
ATOM 833 O O . THR A 1 115 ? 9.567 -2.109 -21.827 1.00 74.25 115 THR A O 1
ATOM 836 N N . TYR A 1 116 ? 11.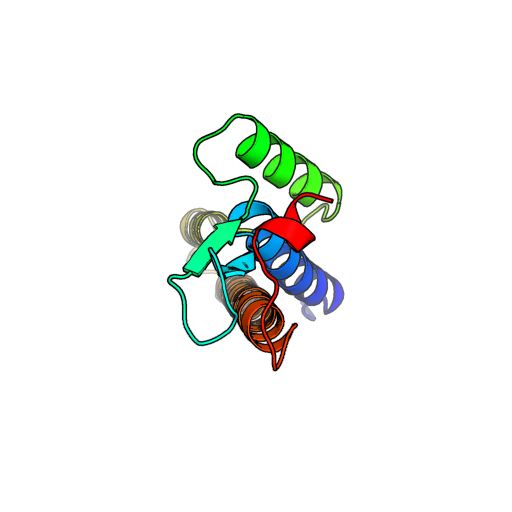097 -3.723 -21.598 1.00 72.19 116 TYR A N 1
ATOM 837 C CA . TYR A 1 116 ? 12.007 -2.913 -20.780 1.00 72.19 116 TYR A CA 1
ATOM 838 C C . TYR A 1 116 ? 12.408 -1.598 -21.474 1.00 72.19 116 TYR A C 1
ATOM 840 O O . TYR A 1 116 ? 12.486 -0.555 -20.827 1.00 72.19 116 TYR A O 1
ATOM 848 N N . SER A 1 117 ? 12.581 -1.614 -22.799 1.00 73.38 117 SER A N 1
ATOM 849 C CA . SER A 1 117 ? 12.848 -0.411 -23.599 1.00 73.38 117 SER A CA 1
ATOM 850 C C . SER A 1 117 ? 11.717 0.614 -23.563 1.00 73.38 117 SER A C 1
ATOM 852 O O . SER A 1 117 ? 11.990 1.809 -23.548 1.00 73.38 117 SER A O 1
ATOM 854 N N . GLU A 1 118 ? 10.463 0.166 -23.532 1.00 70.62 118 GLU A N 1
ATOM 855 C CA . GLU A 1 118 ? 9.291 1.047 -23.475 1.00 70.62 118 GLU A CA 1
ATOM 856 C C . GLU A 1 118 ? 9.054 1.585 -22.059 1.00 70.62 118 GLU A C 1
ATOM 858 O O . GLU A 1 118 ? 8.547 2.688 -21.903 1.00 70.62 118 GLU A O 1
ATOM 863 N N . SER A 1 119 ? 9.463 0.839 -21.026 1.00 61.88 119 SER A N 1
ATOM 864 C CA . SER A 1 119 ? 9.337 1.253 -19.619 1.00 61.88 119 SER A CA 1
ATOM 865 C C . SER A 1 119 ? 10.286 2.382 -19.196 1.00 61.88 119 SER A C 1
ATOM 867 O O . SER A 1 119 ? 10.057 3.020 -18.168 1.00 61.88 119 SER A O 1
ATOM 869 N N . MET A 1 120 ? 11.369 2.594 -19.954 1.00 59.78 120 MET A N 1
ATOM 870 C CA . MET A 1 120 ? 12.441 3.550 -19.638 1.00 59.78 120 MET A CA 1
ATOM 871 C C . MET A 1 120 ? 12.460 4.798 -20.534 1.00 59.78 120 MET A C 1
ATOM 873 O O . MET A 1 120 ? 13.345 5.639 -20.356 1.00 59.78 120 MET A O 1
ATOM 877 N N . GLY A 1 121 ? 11.539 4.901 -21.498 1.00 50.56 121 GLY A N 1
ATOM 878 C CA . GLY A 1 121 ? 11.365 6.072 -22.369 1.00 50.56 121 GLY A CA 1
ATOM 879 C C . GLY A 1 121 ? 10.410 7.098 -21.779 1.00 50.56 121 GLY A C 1
ATOM 880 O O . GLY A 1 121 ? 10.681 8.304 -21.972 1.00 50.56 121 GLY A O 1
#

Foldseek 3Di:
DPQDVVQLVLLLQLLLQLLCQAQNAWFFQDFFPPGDIDTDHPHCPDPSNVVSNVVSCVVSPPHLSDLVSLVVQCVPDDVPPPVSNVSSVSSNVSSVNSNVVNVVCSVVVDPRGHHPVNVVD